Protein 4GB5 (pdb70)

Organism: Kribbella flavida (strain DSM 17836 / JCM 10339 / NBRC 14399) (NCBI:txid479435)

Solvent-accessible surface area: 7916 Å² total

Structure (mmCIF, N/CA/C/O backbone):
data_4GB5
#
_entry.id   4GB5
#
_cell.length_a   57.948
_cell.length_b   57.948
_cell.length_c   81.605
_cell.angle_alpha   90.00
_cell.angle_beta   90.00
_cell.angle_gamma   120.00
#
_symmetry.space_group_name_H-M   'P 63'
#
loop_
_entity.id
_entity.type
_entity.pdbx_description
1 polymer 'Uncharacterized protein'
2 non-polymer 'PHOSPHATE ION'
3 non-polymer 'TRIETHYLENE GLYCOL'
4 water water
#
loop_
_atom_site.group_PDB
_atom_site.id
_atom_site.type_symbol
_atom_site.label_atom_id
_atom_site.label_alt_id
_atom_site.label_comp_id
_atom_site.label_asym_id
_atom_site.label_entity_id
_atom_site.label_seq_id
_atom_site.pdbx_PDB_ins_code
_atom_site.Cartn_x
_atom_site.Cartn_y
_atom_site.Cartn_z
_atom_site.occupancy
_atom_site.B_iso_or_equiv
_atom_site.auth_seq_id
_atom_site.auth_comp_id
_atom_site.auth_asym_id
_atom_site.auth_atom_id
_atom_site.pdbx_PDB_model_num
ATOM 1 N N . ASP A 1 5 ? 2.080 27.084 -5.464 1.00 59.81 2 ASP A N 1
ATOM 2 C CA . ASP A 1 5 ? 3.430 27.616 -5.559 1.00 52.63 2 ASP A CA 1
ATOM 3 C C . ASP A 1 5 ? 4.090 27.738 -4.181 1.00 40.58 2 ASP A C 1
ATOM 4 O O . ASP A 1 5 ? 3.705 27.052 -3.203 1.00 29.36 2 ASP A O 1
ATOM 9 N N . ALA A 1 6 ? 5.102 28.597 -4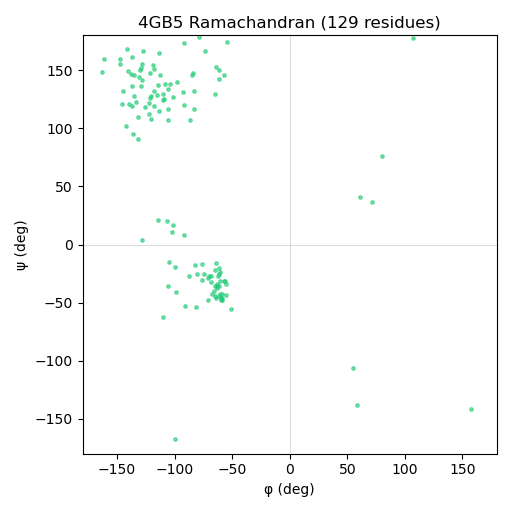.116 1.00 41.18 3 ALA A N 1
ATOM 10 C CA . ALA A 1 6 ? 5.885 28.798 -2.905 1.00 36.72 3 ALA A CA 1
ATOM 11 C C . ALA A 1 6 ? 5.029 29.308 -1.754 1.00 25.72 3 ALA A C 1
ATOM 12 O O . ALA A 1 6 ? 5.273 28.957 -0.586 1.00 21.51 3 ALA A O 1
ATOM 14 N N . GLU A 1 7 ? 4.041 30.142 -2.066 1.00 26.19 4 GLU A N 1
ATOM 15 C CA . GLU A 1 7 ? 3.202 30.679 -1.005 1.00 21.26 4 GLU A CA 1
ATOM 16 C C . GLU A 1 7 ? 2.219 29.647 -0.517 1.00 16.79 4 GLU A C 1
ATOM 17 O O . GLU A 1 7 ? 1.868 29.653 0.648 1.00 14.87 4 GLU A O 1
ATOM 23 N N . THR A 1 8 ? 1.791 28.733 -1.387 1.00 19.88 5 THR A N 1
ATOM 24 C CA . THR A 1 8 ? 0.939 27.669 -0.900 1.00 16.41 5 THR A CA 1
ATOM 25 C C . THR A 1 8 ? 1.744 26.771 0.019 1.00 14.48 5 THR A C 1
ATOM 26 O O . THR A 1 8 ? 1.264 26.373 1.066 1.00 12.75 5 THR A O 1
ATOM 30 N N . ASP A 1 9 ? 2.978 26.467 -0.367 1.00 14.98 6 ASP A N 1
ATOM 31 C CA . ASP A 1 9 ? 3.847 25.653 0.491 1.00 13.41 6 ASP A CA 1
ATOM 32 C C . ASP A 1 9 ? 4.051 26.306 1.846 1.00 11.65 6 ASP A C 1
ATOM 33 O O . ASP A 1 9 ? 3.944 25.666 2.874 1.00 10.05 6 ASP A O 1
ATOM 38 N N . ARG A 1 10 ? 4.333 27.602 1.857 1.00 12.14 7 ARG A N 1
ATOM 39 C CA . ARG A 1 10 ? 4.526 28.325 3.116 1.00 10.69 7 ARG A CA 1
ATOM 40 C C . ARG A 1 10 ? 3.299 28.240 3.978 1.00 9.50 7 ARG A C 1
ATOM 41 O O . ARG A 1 10 ? 3.403 27.979 5.168 1.00 7.91 7 ARG A O 1
ATOM 49 N N . ALA A 1 11 ? 2.143 28.503 3.397 1.00 10.30 8 ALA A N 1
ATOM 50 C CA . ALA A 1 11 ? 0.909 28.488 4.190 1.00 9.39 8 ALA A CA 1
ATOM 51 C C . ALA A 1 11 ? 0.639 27.070 4.759 1.00 9.72 8 ALA A C 1
ATOM 52 O O . ALA A 1 11 ? 0.215 26.933 5.904 1.00 10.53 8 ALA A O 1
ATOM 54 N N A GLU A 1 12 ? 0.896 26.037 3.960 0.44 9.39 9 GLU A N 1
ATOM 55 N N B GLU A 1 12 ? 0.900 26.040 3.972 0.56 8.82 9 GLU A N 1
ATOM 56 C CA A GLU A 1 12 ? 0.712 24.648 4.385 0.44 8.86 9 GLU A CA 1
ATOM 57 C CA B GLU A 1 12 ? 0.693 24.669 4.412 0.56 9.34 9 GLU A CA 1
ATOM 58 C C A GLU A 1 12 ? 1.662 24.316 5.533 0.44 10.15 9 GLU A C 1
ATOM 59 C C B GLU A 1 12 ? 1.667 24.300 5.530 0.56 10.35 9 GLU A C 1
ATOM 60 O O A GLU A 1 12 ? 1.267 23.648 6.512 0.44 10.24 9 GLU A O 1
ATOM 61 O O B GLU A 1 12 ? 1.288 23.596 6.494 0.56 9.99 9 GLU A O 1
ATOM 72 N N . ILE A 1 13 ? 2.897 24.802 5.431 1.00 8.97 10 ILE A N 1
ATOM 73 C CA . ILE A 1 13 ? 3.922 24.555 6.457 1.00 7.42 10 ILE A CA 1
ATOM 74 C C . ILE A 1 13 ? 3.509 25.264 7.741 1.00 8.39 10 ILE A C 1
ATOM 75 O O . ILE A 1 13 ? 3.604 24.684 8.841 1.00 10.17 10 ILE A O 1
ATOM 80 N N . ILE A 1 14 ? 3.051 26.507 7.653 1.00 8.15 11 ILE A N 1
ATOM 81 C CA . ILE A 1 14 ? 2.588 27.203 8.858 1.00 7.98 11 ILE A CA 1
ATOM 82 C C . ILE A 1 14 ? 1.407 26.449 9.460 1.00 10.80 11 ILE A C 1
ATOM 83 O O . ILE A 1 14 ? 1.350 26.258 10.687 1.00 9.97 11 ILE A O 1
ATOM 88 N N . GLU A 1 15 ? 0.470 26.022 8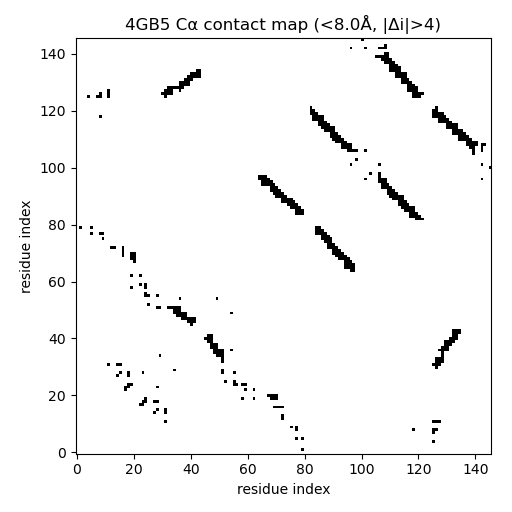.644 1.00 7.97 12 GLU A N 1
ATOM 89 C CA . GLU A 1 15 ? -0.700 25.298 9.162 1.00 7.76 12 GLU A CA 1
ATOM 90 C C . GLU A 1 15 ? -0.292 24.034 9.866 1.00 7.86 12 GLU A C 1
ATOM 91 O O . GLU A 1 15 ? -0.958 23.613 10.817 1.00 9.45 12 GLU A O 1
ATOM 97 N N . LEU A 1 16 ? 0.792 23.383 9.452 1.00 7.83 13 LEU A N 1
ATOM 98 C CA . LEU A 1 16 ? 1.240 22.182 10.158 1.00 8.36 13 LEU A CA 1
ATOM 99 C C . LEU A 1 16 ? 1.480 22.421 11.613 1.00 9.30 13 LEU A C 1
ATOM 100 O O . LEU A 1 16 ? 1.300 21.512 12.442 1.00 9.99 13 LEU A O 1
ATOM 105 N N . PHE A 1 17 ? 1.900 23.638 11.959 1.00 8.43 14 PHE A N 1
ATOM 106 C CA . PHE A 1 17 ? 2.114 23.964 13.361 1.00 6.94 14 PHE A CA 1
ATOM 107 C C . PHE A 1 17 ? 0.808 24.072 14.138 1.00 8.59 14 PHE A C 1
ATOM 108 O O . PHE A 1 17 ? 0.791 23.808 15.338 1.00 7.99 14 PHE A O 1
ATOM 116 N N . GLY A 1 18 ? -0.289 24.449 13.477 1.00 7.26 15 GLY A N 1
ATOM 117 C CA . GLY A 1 18 ? -1.611 24.389 14.102 1.00 6.81 15 GLY A CA 1
ATOM 118 C C . GLY A 1 18 ? -1.999 22.945 14.414 1.00 7.21 15 GLY A C 1
ATOM 119 O O . GLY A 1 18 ? -2.450 22.637 15.518 1.00 8.53 15 GLY A O 1
ATOM 120 N N A ARG A 1 19 ? -1.807 22.064 13.442 0.51 8.35 16 ARG A N 1
ATOM 121 N N B ARG A 1 19 ? -1.799 22.053 13.454 0.49 8.32 16 ARG A N 1
ATOM 122 C CA A ARG A 1 19 ? -2.081 20.653 13.625 0.51 8.06 16 ARG A CA 1
ATOM 123 C CA B ARG A 1 19 ? -2.101 20.650 13.662 0.49 8.41 16 ARG A CA 1
ATOM 124 C C A ARG A 1 19 ? -1.145 20.026 14.664 0.51 8.91 16 ARG A C 1
ATOM 125 C C B ARG A 1 19 ? -1.134 20.000 14.658 0.49 9.22 16 ARG A C 1
ATOM 126 O O A ARG A 1 19 ? -1.555 19.143 15.444 0.51 8.26 16 ARG A O 1
ATOM 127 O O B ARG A 1 19 ? -1.514 19.079 15.409 0.49 7.23 16 ARG A O 1
ATOM 142 N N . TYR A 1 20 ? 0.114 20.461 14.695 1.00 9.24 17 TYR A N 1
ATOM 143 C CA . TYR A 1 20 ? 1.056 19.984 15.701 1.00 7.47 17 TYR A CA 1
ATOM 144 C C . TYR A 1 20 ? 0.558 20.299 17.097 1.00 8.23 17 TYR A C 1
ATOM 145 O O . TYR A 1 20 ? 0.572 19.454 18.007 1.00 9.12 17 TYR A O 1
ATOM 154 N N . ALA A 1 21 ? 0.141 21.525 17.286 1.00 6.46 18 ALA A N 1
ATOM 155 C CA . ALA A 1 21 ? -0.415 21.949 18.589 1.00 6.06 18 ALA A CA 1
ATOM 156 C C . ALA A 1 21 ? -1.666 21.201 18.938 1.00 7.19 18 ALA A C 1
ATOM 157 O O . ALA A 1 21 ? -1.876 20.845 20.092 1.00 8.61 18 ALA A O 1
ATOM 159 N N . ASP A 1 22 ? -2.445 20.869 17.926 1.00 7.53 19 ASP A N 1
ATOM 160 C CA . ASP A 1 22 ? -3.646 20.078 18.146 1.00 7.57 19 ASP A CA 1
ATOM 161 C C . ASP A 1 22 ? -3.352 18.653 18.648 1.00 7.58 19 ASP A C 1
ATOM 162 O O . ASP A 1 22 ? -4.112 18.134 19.440 1.00 7.74 19 ASP A O 1
ATOM 167 N N . ILE A 1 23 ? -2.264 18.021 18.197 1.00 9.19 20 ILE A N 1
ATOM 168 C CA . ILE A 1 23 ? -1.909 16.681 18.697 1.00 8.14 20 ILE A CA 1
ATOM 169 C C . ILE A 1 23 ? -1.908 16.686 20.202 1.00 9.63 20 ILE A C 1
ATOM 170 O O . ILE A 1 23 ? -2.579 15.862 20.847 1.00 9.28 20 ILE A O 1
ATOM 175 N N . ALA A 1 24 ? -1.138 17.591 20.788 1.00 8.87 21 ALA A N 1
ATOM 176 C CA . ALA A 1 24 ? -1.023 17.621 22.221 1.00 8.52 21 ALA A CA 1
ATOM 177 C C . ALA A 1 24 ? -2.298 18.102 22.867 1.00 7.76 21 ALA A C 1
ATOM 178 O O . ALA A 1 24 ? -2.792 17.494 23.810 1.00 10.17 21 ALA A O 1
ATOM 180 N N . ASP A 1 25 ? -2.849 19.195 22.377 1.00 5.98 22 ASP A N 1
ATOM 181 C CA . ASP A 1 25 ? -3.882 19.903 23.137 1.00 7.46 22 ASP A CA 1
ATOM 182 C C . ASP A 1 25 ? -5.258 19.254 22.993 1.00 9.05 22 ASP A C 1
ATOM 183 O O . ASP A 1 25 ? -6.108 19.370 23.899 1.00 9.31 22 ASP A O 1
ATOM 188 N N . LEU A 1 26 ? -5.485 18.537 21.901 1.00 7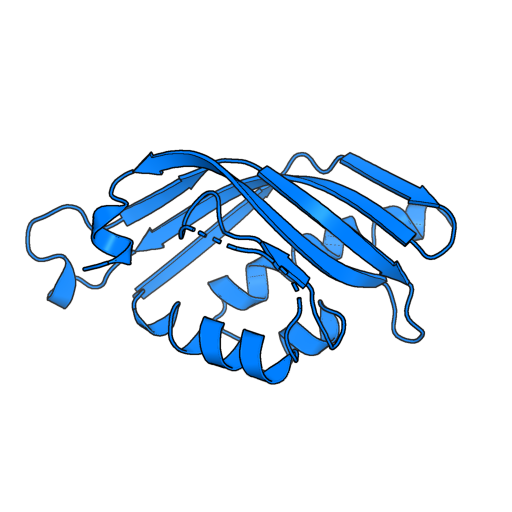.63 23 LEU A N 1
ATOM 189 C CA . LEU A 1 26 ? -6.688 17.667 21.770 1.00 8.85 23 LEU A CA 1
ATOM 190 C C . LEU A 1 26 ? -6.423 16.239 22.235 1.00 9.80 23 LEU A C 1
ATOM 191 O O . LEU A 1 26 ? -7.339 15.433 22.231 1.00 12.92 23 LEU A O 1
ATOM 196 N N A LYS A 1 27 ? -5.188 15.942 22.633 0.54 9.60 24 LYS A N 1
ATOM 197 N N B LYS A 1 27 ? -5.197 15.942 22.632 0.46 9.64 24 LYS A N 1
ATOM 198 C CA A LYS A 1 27 ? -4.731 14.600 23.059 0.54 11.03 24 LYS A CA 1
ATOM 199 C CA B LYS A 1 27 ? -4.844 14.606 23.079 0.46 10.76 24 LYS A CA 1
ATOM 200 C C A LYS A 1 27 ? -5.040 13.495 22.074 0.54 9.62 24 LYS A C 1
ATOM 201 C C B LYS A 1 27 ? -5.286 13.608 22.023 0.46 13.13 24 LYS A C 1
ATOM 202 O O A LYS A 1 27 ? -5.540 12.422 22.434 0.54 12.59 24 LYS A O 1
ATOM 203 O O B LYS A 1 27 ? -6.123 12.728 22.274 0.46 11.63 24 LYS A O 1
ATOM 214 N N . GLU A 1 28 ? -4.739 13.777 20.822 1.00 10.03 25 GLU A N 1
ATOM 215 C CA . GLU A 1 28 ? -5.043 12.897 19.719 1.00 10.10 25 GLU A CA 1
ATOM 216 C C . GLU A 1 28 ? -3.738 12.421 19.140 1.00 9.52 25 GLU A C 1
ATOM 217 O O . GLU A 1 28 ? -3.122 13.053 18.278 1.00 10.79 25 GLU A O 1
ATOM 223 N N . PHE A 1 29 ? -3.272 11.307 19.688 1.00 11.22 26 PHE A N 1
ATOM 224 C CA . PHE A 1 29 ? -1.916 10.822 19.411 1.00 11.49 26 PHE A CA 1
ATOM 225 C C . PHE A 1 29 ? -1.830 9.681 18.420 1.00 11.73 26 PHE A C 1
ATOM 226 O O . PHE A 1 29 ? -0.797 9.030 18.281 1.00 10.86 26 PHE A O 1
ATOM 234 N N . THR A 1 30 ? -2.938 9.388 17.749 1.00 9.75 27 THR A N 1
ATOM 235 C CA . THR A 1 30 ? -3.030 8.225 16.879 1.00 11.76 27 THR A CA 1
ATOM 236 C C . THR A 1 30 ? -3.105 8.592 15.411 1.00 14.94 27 THR A C 1
ATOM 237 O O . THR A 1 30 ? -2.228 8.194 14.634 1.00 20.22 27 THR A O 1
ATOM 241 N N . ASP A 1 31 ? -4.150 9.310 15.019 1.00 13.71 28 ASP A N 1
ATOM 242 C CA . ASP A 1 31 ? -4.348 9.734 13.629 1.00 19.50 28 ASP A CA 1
ATOM 243 C C . ASP A 1 31 ? -3.547 10.990 13.250 1.00 18.68 28 ASP A C 1
ATOM 244 O O . ASP A 1 31 ? -2.794 10.985 12.265 1.00 20.26 28 ASP A O 1
ATOM 249 N N . LEU A 1 32 ? -3.706 12.047 14.027 1.00 12.43 29 LEU A N 1
ATOM 250 C CA . LEU A 1 32 ? -3.115 13.356 13.724 1.00 10.51 29 LEU A CA 1
ATOM 251 C C . LEU A 1 32 ? -1.594 13.257 13.523 1.00 12.49 29 LEU A C 1
ATOM 252 O O . LEU A 1 32 ? -1.071 13.902 12.590 1.00 14.15 29 LEU A O 1
ATOM 257 N N . PRO A 1 33 ? -0.851 12.493 14.374 1.00 9.64 30 PRO A N 1
ATOM 258 C CA . PRO A 1 33 ? 0.601 12.480 14.106 1.00 9.32 30 PRO A CA 1
ATOM 259 C C . PRO A 1 33 ? 0.958 12.009 12.702 1.00 13.13 30 PRO A C 1
ATOM 260 O O . PRO A 1 33 ? 1.971 12.502 12.182 1.00 14.25 30 PRO A O 1
ATOM 264 N N . ARG A 1 34 ? 0.179 11.118 12.101 1.00 12.21 31 ARG A N 1
ATOM 265 C CA . ARG A 1 34 ? 0.471 10.710 10.740 1.00 13.88 31 ARG A CA 1
ATOM 266 C C . ARG A 1 34 ? 0.245 11.805 9.712 1.00 12.27 31 ARG A C 1
ATOM 267 O O . ARG A 1 34 ? 0.848 11.798 8.652 1.00 14.40 31 ARG A O 1
ATOM 275 N N . ARG A 1 35 ? -0.657 12.722 10.039 1.00 15.02 32 ARG A N 1
ATOM 276 C CA . ARG A 1 35 ? -0.950 13.859 9.175 1.00 13.10 32 ARG A CA 1
ATOM 277 C C . ARG A 1 35 ? 0.034 14.992 9.351 1.00 11.23 32 ARG A C 1
ATOM 278 O O . ARG A 1 35 ? 0.100 15.922 8.536 1.00 12.45 32 ARG A O 1
ATOM 286 N N . VAL A 1 36 ? 0.771 14.978 10.459 1.00 10.79 33 VAL A N 1
ATOM 287 C CA . VAL A 1 36 ? 1.710 16.065 10.792 1.00 8.18 33 VAL A CA 1
ATOM 288 C C . VAL A 1 36 ? 3.190 15.763 10.617 1.00 9.22 33 VAL A C 1
ATOM 289 O O . VAL A 1 36 ? 3.966 16.638 10.264 1.00 9.96 33 VAL A O 1
ATOM 293 N N . HIS A 1 37 ? 3.559 14.521 10.904 1.00 11.96 34 HIS A N 1
ATOM 294 C CA . HIS A 1 37 ? 4.966 14.097 10.985 1.00 8.61 34 HIS A CA 1
ATOM 295 C C . HIS A 1 37 ? 5.336 13.022 9.978 1.00 9.22 34 HIS A C 1
ATOM 296 O O . HIS A 1 37 ? 4.493 12.234 9.506 1.00 11.88 34 HIS A O 1
ATOM 303 N N . THR A 1 38 ? 6.618 12.999 9.654 1.00 11.59 35 THR A N 1
ATOM 304 C CA . THR A 1 38 ? 7.165 11.835 8.983 1.00 11.62 35 THR A CA 1
ATOM 305 C C . THR A 1 38 ? 7.333 10.628 9.929 1.00 12.30 35 THR A C 1
ATOM 306 O O . THR A 1 38 ? 7.254 10.739 11.157 1.00 11.45 35 THR A O 1
ATOM 310 N N . ASP A 1 39 ? 7.558 9.453 9.334 1.00 10.79 36 ASP A N 1
ATOM 311 C CA . ASP A 1 39 ? 7.846 8.225 10.074 1.00 12.67 36 ASP A CA 1
ATOM 312 C C . ASP A 1 39 ? 9.066 7.629 9.404 1.00 15.26 36 ASP A C 1
ATOM 313 O O . ASP A 1 39 ? 8.952 7.132 8.292 1.00 16.44 36 ASP A O 1
ATOM 318 N N . PRO A 1 40 ? 10.224 7.642 10.080 1.00 13.76 37 PRO A N 1
ATOM 319 C CA . PRO A 1 40 ? 10.435 8.112 11.445 1.00 13.21 37 PRO A CA 1
ATOM 320 C C . PRO A 1 40 ? 10.520 9.619 11.568 1.00 12.16 37 PRO A C 1
ATOM 321 O O . PRO A 1 40 ? 10.483 10.327 10.576 1.00 12.92 37 PRO A O 1
ATOM 325 N N . LEU A 1 41 ? 10.677 10.065 12.809 1.00 15.31 38 LEU A N 1
ATOM 326 C CA . LEU A 1 41 ? 10.715 11.473 13.178 1.00 17.70 38 LEU A CA 1
ATOM 327 C C . LEU A 1 41 ? 11.962 11.711 14.031 1.00 14.02 38 LEU A C 1
ATOM 328 O O . LEU A 1 41 ? 12.273 10.919 14.935 1.00 13.87 38 LEU A O 1
ATOM 333 N N . THR A 1 42 ? 12.687 12.803 13.781 1.00 13.53 39 THR A N 1
ATOM 334 C CA . THR A 1 42 ? 13.756 13.194 14.663 1.00 13.01 39 THR A CA 1
ATOM 335 C C . THR A 1 42 ? 13.251 14.179 15.711 1.00 12.57 39 THR A C 1
ATOM 336 O O . THR A 1 42 ? 12.542 15.118 15.374 1.00 12.30 39 THR A O 1
ATOM 340 N N . ILE A 1 43 ? 13.575 13.924 16.978 1.00 13.41 40 ILE A N 1
ATOM 341 C CA . ILE A 1 43 ? 13.140 14.768 18.070 1.00 12.83 40 ILE A CA 1
ATOM 342 C C . ILE A 1 43 ? 14.295 15.192 18.961 1.00 13.69 40 ILE A C 1
ATOM 343 O O . ILE A 1 43 ? 15.201 14.431 19.204 1.00 15.53 40 ILE A O 1
ATOM 348 N N . ASP A 1 44 ? 14.255 16.438 19.413 1.00 11.86 41 ASP A N 1
ATOM 349 C CA . ASP A 1 44 ? 15.243 16.961 20.315 1.00 12.04 41 ASP A CA 1
ATOM 350 C C . ASP A 1 44 ? 14.564 17.879 21.306 1.00 13.16 41 ASP A C 1
ATOM 351 O O . ASP A 1 44 ? 14.223 19.059 21.001 1.00 12.48 41 ASP A O 1
ATOM 356 N N . PHE A 1 45 ? 14.352 17.357 22.506 1.00 13.75 42 PHE A N 1
ATOM 357 C CA . PHE A 1 45 ? 13.780 18.131 23.599 1.00 15.48 42 PHE A CA 1
ATOM 358 C C . PHE A 1 45 ? 14.823 18.280 24.695 1.00 15.03 42 PHE A C 1
ATOM 359 O O . PHE A 1 45 ? 14.526 18.522 25.855 1.00 16.43 42 PHE A O 1
ATOM 367 N N . GLU A 1 46 ? 16.079 18.116 24.323 1.00 15.07 43 GLU A N 1
ATOM 368 C CA . GLU A 1 46 ? 17.171 18.071 25.308 1.00 17.33 43 GLU A CA 1
ATOM 369 C C . GLU A 1 46 ? 17.229 19.285 26.232 1.00 19.21 43 GLU A C 1
ATOM 370 O O . GLU A 1 46 ? 17.508 19.154 27.424 1.00 19.44 43 GLU A O 1
ATOM 376 N N A SER A 1 47 ? 16.948 20.457 25.665 0.56 17.21 44 SER A N 1
ATOM 377 N N B SER A 1 47 ? 16.972 20.463 25.689 0.44 17.31 44 SER A N 1
ATOM 378 C CA A SER A 1 47 ? 16.895 21.728 26.404 0.56 16.12 44 SER A CA 1
ATOM 379 C CA B SER A 1 47 ? 16.981 21.674 26.497 0.44 17.92 44 SER A CA 1
ATOM 380 C C A SER A 1 47 ? 15.906 21.709 27.581 0.56 18.69 44 SER A C 1
ATOM 381 C C B SER A 1 47 ? 16.018 21.563 27.692 0.44 20.69 44 SER A C 1
ATOM 382 O O A SER A 1 47 ? 16.033 22.490 28.530 0.56 20.75 44 SER A O 1
ATOM 383 O O B SER A 1 47 ? 16.263 22.140 28.759 0.44 19.78 44 SER A O 1
ATOM 388 N N . VAL A 1 48 ? 14.941 20.801 27.522 1.00 19.96 45 VAL A N 1
ATOM 389 C CA . VAL A 1 48 ? 13.975 20.622 28.589 1.00 20.54 45 VAL A CA 1
ATOM 390 C C . VAL A 1 48 ? 14.181 19.317 29.334 1.00 23.83 45 VAL A C 1
ATOM 391 O O . VAL A 1 48 ? 14.081 19.275 30.568 1.00 33.41 45 VAL A O 1
ATOM 395 N N . THR A 1 49 ? 14.470 18.238 28.629 1.00 22.58 46 THR A N 1
ATOM 396 C CA . THR A 1 49 ? 14.555 16.948 29.351 1.00 29.32 46 THR A CA 1
ATOM 397 C C . THR A 1 49 ? 15.948 16.390 29.589 1.00 32.08 46 THR A C 1
ATOM 398 O O . THR A 1 49 ? 16.116 15.456 30.387 1.00 34.31 46 THR A O 1
ATOM 402 N N . GLY A 1 50 ? 16.948 16.916 28.898 1.00 31.55 47 GLY A N 1
ATOM 403 C CA . GLY A 1 50 ? 18.293 16.381 29.022 1.00 27.61 47 GLY A CA 1
ATOM 404 C C . GLY A 1 50 ? 18.510 15.122 28.200 1.00 27.76 47 GLY A C 1
ATOM 405 O O . GLY A 1 50 ? 19.626 14.601 28.136 1.00 37.21 47 GLY A O 1
ATOM 414 N N . PRO A 1 52 ? 19.098 13.299 24.835 1.00 27.69 49 PRO A N 1
ATOM 415 C CA . PRO A 1 52 ? 19.692 13.783 23.588 1.00 25.63 49 PRO A CA 1
ATOM 416 C C . PRO A 1 52 ? 18.790 13.527 22.373 1.00 20.22 49 PRO A C 1
ATOM 417 O O . PRO A 1 52 ? 17.848 12.728 22.454 1.00 23.79 49 PRO A O 1
ATOM 421 N N . PRO A 1 53 ? 19.100 14.167 21.247 1.00 23.96 50 PRO A N 1
ATOM 422 C CA . PRO A 1 53 ? 18.311 13.940 20.036 1.00 20.55 50 PRO A CA 1
ATOM 423 C C . PRO A 1 53 ? 18.233 12.467 19.685 1.00 18.27 50 PRO A C 1
ATOM 424 O O . PRO A 1 53 ? 19.183 11.682 19.919 1.00 21.46 50 PRO A O 1
ATOM 436 N N . THR A 1 55 ? 16.148 9.656 16.635 1.00 18.00 52 THR A N 1
ATOM 437 C CA . THR A 1 55 ? 15.250 9.477 15.500 1.00 16.77 52 THR A CA 1
ATOM 438 C C . THR A 1 55 ? 14.478 8.225 15.834 1.00 18.11 52 THR A C 1
ATOM 439 O O . THR A 1 55 ? 15.091 7.178 16.060 1.00 19.84 52 THR A O 1
ATOM 443 N N . VAL A 1 56 ? 13.149 8.349 15.907 1.00 16.09 53 VAL A N 1
ATOM 444 C CA . VAL A 1 56 ? 12.305 7.300 16.453 1.00 18.82 53 VAL A CA 1
ATOM 445 C C . VAL A 1 56 ? 11.139 6.973 15.526 1.00 13.35 53 VAL A C 1
ATOM 446 O O . VAL A 1 56 ? 10.673 7.829 14.786 1.00 16.20 53 VAL A O 1
ATOM 450 N N . PRO A 1 57 ? 10.668 5.718 15.553 1.00 15.15 54 PRO A N 1
ATOM 451 C CA . PRO A 1 57 ? 9.435 5.445 14.836 1.00 13.82 54 PRO A CA 1
ATOM 452 C C . PRO A 1 57 ? 8.310 6.331 15.311 1.00 14.90 54 PRO A C 1
ATOM 453 O O . PRO A 1 57 ? 8.179 6.632 16.505 1.00 14.85 54 PRO A O 1
ATOM 457 N N . LEU A 1 58 ? 7.449 6.697 14.380 1.00 15.21 55 LEU A N 1
ATOM 458 C CA . LEU A 1 58 ? 6.357 7.592 14.729 1.00 14.58 55 LEU A CA 1
ATOM 459 C C . LEU A 1 58 ? 5.414 6.965 15.760 1.00 16.07 55 LEU A C 1
ATOM 460 O O . LEU A 1 58 ? 4.947 7.677 16.647 1.00 14.34 55 LEU A O 1
ATOM 465 N N . SER A 1 59 ? 5.178 5.642 15.707 1.00 15.43 56 SER A N 1
ATOM 466 C CA . SER A 1 59 ? 4.256 5.052 16.663 1.00 14.70 56 SER A CA 1
ATOM 467 C C . SER A 1 59 ? 4.848 5.089 18.086 1.00 15.61 56 SER A C 1
ATOM 468 O O . SER A 1 59 ? 4.118 5.213 19.062 1.00 16.00 56 SER A O 1
ATOM 471 N N . ASP A 1 60 ? 6.169 4.980 18.204 1.00 13.26 57 ASP A N 1
ATOM 472 C CA . ASP A 1 60 ? 6.824 5.128 19.501 1.00 14.69 57 ASP A CA 1
ATOM 473 C C . ASP A 1 60 ? 6.624 6.555 20.028 1.00 15.47 57 ASP A C 1
ATOM 474 O O . ASP A 1 60 ? 6.378 6.753 21.229 1.00 14.76 57 ASP A O 1
ATOM 479 N N . TYR A 1 61 ? 6.835 7.537 19.159 1.00 15.40 58 TYR A N 1
ATOM 480 C CA . TYR A 1 61 ? 6.695 8.938 19.546 1.00 11.56 58 TYR A CA 1
ATOM 481 C C . TYR A 1 61 ? 5.267 9.165 20.015 1.00 14.05 58 TYR A C 1
ATOM 482 O O . TYR A 1 61 ? 5.033 9.771 21.054 1.00 13.89 58 TYR A O 1
ATOM 491 N N . GLY A 1 62 ? 4.295 8.703 19.253 1.00 15.37 59 GLY A N 1
ATOM 492 C CA . GLY A 1 62 ? 2.903 8.871 19.656 1.00 15.13 59 GLY A CA 1
ATOM 493 C C . GLY A 1 62 ? 2.588 8.231 20.998 1.00 12.04 59 GLY A C 1
ATOM 494 O O . GLY A 1 62 ? 1.900 8.839 21.8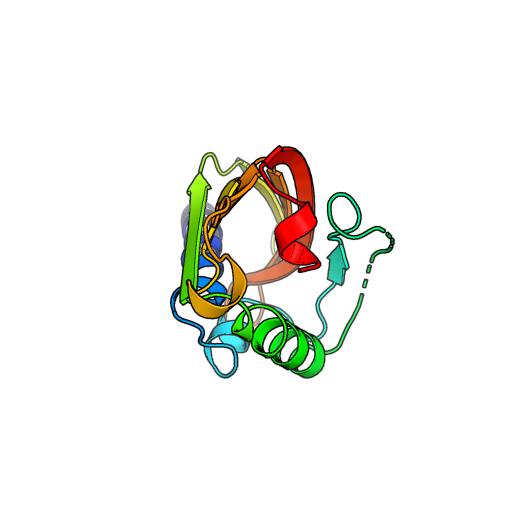12 1.00 12.75 59 GLY A O 1
ATOM 495 N N . ALA A 1 63 ? 3.087 7.019 21.244 1.00 13.25 60 ALA A N 1
ATOM 496 C CA . ALA A 1 63 ? 2.832 6.309 22.485 1.00 14.13 60 ALA A CA 1
ATOM 497 C C . ALA A 1 63 ? 3.472 7.055 23.647 1.00 13.07 60 ALA A C 1
ATOM 498 O O . ALA A 1 63 ? 2.900 7.143 24.740 1.00 14.40 60 ALA A O 1
ATOM 500 N N . ALA A 1 64 ? 4.679 7.574 23.413 1.00 17.33 61 ALA A N 1
ATOM 501 C CA . ALA A 1 64 ? 5.380 8.332 24.431 1.00 15.67 61 ALA A CA 1
ATOM 502 C C . ALA A 1 64 ? 4.636 9.618 24.777 1.00 15.64 61 ALA A C 1
ATOM 503 O O . ALA A 1 64 ? 4.542 9.994 25.942 1.00 17.16 61 ALA A O 1
ATOM 505 N N . LEU A 1 65 ? 4.158 10.332 23.751 1.00 15.00 62 LEU A N 1
ATOM 506 C CA . LEU A 1 65 ? 3.346 11.526 23.972 1.00 15.32 62 LEU A CA 1
ATOM 507 C C . LEU A 1 65 ? 2.062 11.208 24.733 1.00 14.51 62 LEU A C 1
ATOM 508 O O . LEU A 1 65 ? 1.657 11.930 25.659 1.00 14.06 62 LEU A O 1
ATOM 513 N N . ARG A 1 66 ? 1.419 10.112 24.360 1.00 13.36 63 ARG A N 1
ATOM 514 C CA . ARG A 1 66 ? 0.208 9.736 25.070 1.00 13.23 63 ARG A CA 1
ATOM 515 C C . ARG A 1 66 ? 0.469 9.512 26.554 1.00 16.48 63 ARG A C 1
ATOM 516 O O . ARG A 1 66 ? -0.291 9.986 27.399 1.00 18.02 63 ARG A O 1
ATOM 524 N N . ALA A 1 67 ? 1.527 8.777 26.863 1.00 15.83 64 ALA A N 1
ATOM 525 C CA . ALA A 1 67 ? 1.898 8.538 28.255 1.00 17.48 64 ALA A CA 1
ATOM 526 C C . ALA A 1 67 ? 2.229 9.817 29.012 1.00 19.63 64 ALA A C 1
ATOM 527 O O . ALA A 1 67 ? 1.764 10.029 30.122 1.00 20.47 64 ALA A O 1
ATOM 529 N N A SER A 1 68 ? 3.065 10.646 28.409 0.43 18.09 65 SER A N 1
ATOM 530 N N B SER A 1 68 ? 3.037 10.682 28.429 0.57 17.39 65 SER A N 1
ATOM 531 C CA A SER A 1 68 ? 3.512 11.877 29.045 0.43 20.70 65 SER A CA 1
ATOM 532 C CA B SER A 1 68 ? 3.477 11.871 29.156 0.57 20.69 65 SER A CA 1
ATOM 533 C C A SER A 1 68 ? 2.335 12.822 29.294 0.43 18.87 65 SER A C 1
ATOM 534 C C B SER A 1 68 ? 2.367 12.931 29.296 0.57 19.85 65 SER A C 1
ATOM 535 O O A SER A 1 68 ? 2.070 13.217 30.434 0.43 23.76 65 SER A O 1
ATOM 536 O O B SER A 1 68 ? 2.155 13.512 30.375 0.57 20.43 65 SER A O 1
ATOM 541 N N . PHE A 1 69 ? 1.627 13.185 28.226 1.00 17.08 66 PHE A N 1
ATOM 542 C CA . PHE A 1 69 ? 0.551 14.162 28.298 1.00 17.94 66 PHE A CA 1
ATOM 543 C C . PHE A 1 69 ? -0.626 13.628 29.126 1.00 18.29 66 PHE A C 1
ATOM 544 O O . PHE A 1 69 ? -1.466 14.388 29.574 1.00 18.94 66 PHE A O 1
ATOM 552 N N . GLY A 1 70 ? -0.650 12.331 29.407 1.00 20.85 67 GLY A N 1
ATOM 553 C CA . GLY A 1 70 ? -1.626 11.767 30.327 1.00 23.33 67 GLY A CA 1
ATOM 554 C C . GLY A 1 70 ? -1.515 12.257 31.764 1.00 21.80 67 GLY A C 1
ATOM 555 O O . GLY A 1 70 ? -2.430 12.100 32.573 1.00 26.09 67 GLY A O 1
ATOM 556 N N . ALA A 1 71 ? -0.383 12.867 32.086 1.00 17.51 68 ALA A N 1
ATOM 557 C CA . ALA A 1 71 ? -0.163 13.439 33.393 1.00 17.42 68 ALA A CA 1
ATOM 558 C C . ALA A 1 71 ? -0.919 14.765 33.554 1.00 16.09 68 ALA A C 1
ATOM 559 O O . ALA A 1 71 ? -1.063 15.230 34.682 1.00 21.20 68 ALA A O 1
ATOM 561 N N . PHE A 1 72 ? -1.363 15.374 32.451 1.00 11.46 69 PHE A N 1
ATOM 562 C CA . PHE A 1 72 ? -1.941 16.726 32.491 1.00 10.08 69 PHE A CA 1
ATOM 563 C C . PHE A 1 72 ? -3.423 16.764 32.272 1.00 12.29 69 PHE A C 1
ATOM 564 O O . PHE A 1 72 ? -3.955 16.098 31.379 1.00 15.12 69 PHE A O 1
ATOM 572 N N . SER A 1 73 ? -4.114 17.587 33.060 1.00 10.02 70 SER A N 1
ATOM 573 C CA . SER A 1 73 ? -5.520 17.802 32.818 1.00 10.42 70 SER A CA 1
ATOM 574 C C . SER A 1 73 ? -5.783 18.457 31.470 1.00 11.10 70 SER A C 1
ATOM 575 O O . SER A 1 73 ? -6.823 18.185 30.799 1.00 14.23 70 SER A O 1
ATOM 578 N N . ALA A 1 74 ? -4.895 19.370 31.097 1.00 10.02 71 ALA A N 1
ATOM 579 C CA . ALA A 1 74 ? -4.990 20.075 29.850 1.00 10.30 71 ALA A CA 1
ATOM 580 C C . ALA A 1 74 ? -3.637 20.654 29.533 1.00 7.77 71 ALA A C 1
ATOM 581 O O . ALA A 1 74 ? -2.802 20.826 30.423 1.00 8.64 71 ALA A O 1
ATOM 583 N N . THR A 1 75 ? -3.439 20.958 28.266 1.00 7.23 72 THR A N 1
ATOM 584 C CA . THR A 1 75 ? -2.301 21.724 27.826 1.00 6.89 72 THR A CA 1
ATOM 585 C C . THR A 1 75 ? -2.748 22.755 26.805 1.00 7.78 72 THR A C 1
ATOM 586 O O . THR A 1 75 ? -3.821 22.628 26.214 1.00 9.11 72 THR A O 1
ATOM 590 N N . HIS A 1 76 ? -1.917 23.777 26.581 1.00 7.94 73 HIS A N 1
ATOM 591 C CA . HIS A 1 76 ? -2.141 24.728 25.513 1.00 6.28 73 HIS A CA 1
ATOM 592 C C . HIS A 1 76 ? -0.792 25.171 24.958 1.00 7.68 73 HIS A C 1
ATOM 593 O O . HIS A 1 76 ? 0.053 25.704 25.676 1.00 7.23 73 HIS A O 1
ATOM 600 N N . HIS A 1 77 ? -0.622 24.929 23.666 1.00 8.03 74 HIS A N 1
ATOM 601 C CA . HIS A 1 77 ? 0.544 25.366 22.934 1.00 6.06 74 HIS A CA 1
ATOM 602 C C . HIS A 1 77 ? 0.177 26.520 22.054 1.00 7.30 74 HIS A C 1
ATOM 603 O O . HIS A 1 77 ? -0.597 26.326 21.117 1.00 8.23 74 HIS A O 1
ATOM 610 N N . ALA A 1 78 ? 0.778 27.689 22.310 1.00 6.67 75 ALA A N 1
ATOM 611 C CA . ALA A 1 78 ? 0.597 28.860 21.465 1.00 5.75 75 ALA A CA 1
ATOM 612 C C . ALA A 1 78 ? 1.868 29.035 20.653 1.00 5.22 75 ALA A C 1
ATOM 613 O O . ALA A 1 78 ? 2.915 29.448 21.189 1.00 6.53 75 ALA A O 1
ATOM 615 N N . ILE A 1 79 ? 1.788 28.732 19.372 1.00 4.44 76 ILE A N 1
ATOM 616 C CA . ILE A 1 79 ? 2.949 28.775 18.451 1.00 5.14 76 ILE A CA 1
ATOM 617 C C . ILE A 1 79 ? 2.756 29.958 17.514 1.00 6.22 76 ILE A C 1
ATOM 618 O O . ILE A 1 79 ? 1.728 30.093 16.836 1.00 6.66 76 ILE A O 1
ATOM 623 N N . THR A 1 80 ? 3.760 30.830 17.489 1.00 5.42 77 THR A N 1
ATOM 624 C CA . THR A 1 80 ? 3.657 32.094 16.804 1.00 5.13 77 THR A CA 1
ATOM 625 C C . THR A 1 80 ? 4.955 32.451 16.112 1.00 6.07 77 THR A C 1
ATOM 626 O O . THR A 1 80 ? 6.010 31.821 16.347 1.00 5.79 77 THR A O 1
ATOM 630 N N . GLY A 1 81 ? 4.944 33.461 15.247 1.00 6.15 78 GLY A N 1
ATOM 631 C CA . GLY A 1 81 ? 6.210 34.007 14.767 1.00 5.33 78 GLY A CA 1
ATOM 632 C C . GLY A 1 81 ? 6.989 33.119 13.817 1.00 5.84 78 GLY A C 1
ATOM 633 O O . GLY A 1 81 ? 8.214 33.129 13.813 1.00 7.56 78 GLY A O 1
ATOM 634 N N . HIS A 1 82 ? 6.300 32.397 12.944 1.00 5.66 79 HIS A N 1
ATOM 635 C CA . HIS A 1 82 ? 6.940 31.426 12.048 1.00 6.62 79 HIS A CA 1
ATOM 636 C C . HIS A 1 82 ? 7.871 32.104 11.060 1.00 6.60 79 HIS A C 1
ATOM 637 O O . HIS A 1 82 ? 7.471 33.030 10.360 1.00 8.81 79 HIS A O 1
ATOM 644 N N . VAL A 1 83 ? 9.109 31.611 10.968 1.00 6.44 80 VAL A N 1
ATOM 645 C CA . VAL A 1 83 ? 10.094 32.078 10.014 1.00 5.97 80 VAL A CA 1
ATOM 646 C C . VAL A 1 83 ? 10.449 30.849 9.185 1.00 8.71 80 VAL A C 1
ATOM 647 O O . VAL A 1 83 ? 11.052 29.888 9.699 1.00 9.19 80 VAL A O 1
ATOM 651 N N . VAL A 1 84 ? 9.984 30.838 7.918 1.00 8.20 81 VAL A N 1
ATOM 652 C CA . VAL A 1 84 ? 9.976 29.642 7.084 1.00 8.72 81 VAL A CA 1
ATOM 653 C C . VAL A 1 84 ? 10.908 29.848 5.914 1.00 11.28 81 VAL A C 1
ATOM 654 O O . VAL A 1 84 ? 10.801 30.846 5.200 1.00 11.71 81 VAL A O 1
ATOM 658 N N . THR A 1 85 ? 11.818 28.898 5.701 1.00 11.72 82 THR A N 1
ATOM 659 C CA . THR A 1 85 ? 12.705 28.920 4.562 1.00 9.54 82 THR A CA 1
ATOM 660 C C . THR A 1 85 ? 12.508 27.655 3.781 1.00 8.98 82 THR A C 1
ATOM 661 O O . THR A 1 85 ? 12.656 26.584 4.341 1.00 12.21 82 THR A O 1
ATOM 665 N N . ILE A 1 86 ? 12.147 27.760 2.501 1.00 11.26 83 ILE A N 1
ATOM 666 C CA . ILE A 1 86 ? 11.787 26.608 1.698 1.00 11.66 83 ILE A CA 1
ATOM 667 C C . ILE A 1 86 ? 12.806 26.414 0.569 1.00 11.72 83 ILE A C 1
ATOM 668 O O . ILE A 1 86 ? 13.242 27.386 -0.062 1.00 14.25 83 ILE A O 1
ATOM 673 N N . ASP A 1 87 ? 13.199 25.168 0.342 1.00 12.42 84 ASP A N 1
ATOM 674 C CA . ASP A 1 87 ? 14.073 24.817 -0.771 1.00 16.29 84 ASP A CA 1
ATOM 675 C C . ASP A 1 87 ? 13.470 23.560 -1.363 1.00 17.86 84 ASP A C 1
ATOM 676 O O . ASP A 1 87 ? 13.699 22.461 -0.874 1.00 17.02 84 ASP A O 1
ATOM 681 N N . SER A 1 88 ? 12.657 23.756 -2.399 1.00 19.09 85 SER A N 1
ATOM 682 C CA . SER A 1 88 ? 11.950 22.681 -3.088 1.00 20.81 85 SER A CA 1
ATOM 683 C C . SER A 1 88 ? 11.110 21.830 -2.147 1.00 18.45 85 SER A C 1
ATOM 684 O O . SER A 1 88 ? 10.074 22.289 -1.687 1.00 20.30 85 SER A O 1
ATOM 687 N N . ASP A 1 89 ? 11.550 20.602 -1.838 1.00 15.18 86 ASP A N 1
ATOM 688 C CA . ASP A 1 89 ? 10.754 19.703 -0.980 1.00 14.45 86 ASP A CA 1
ATOM 689 C C . ASP A 1 89 ? 11.259 19.635 0.465 1.00 13.33 86 ASP A C 1
A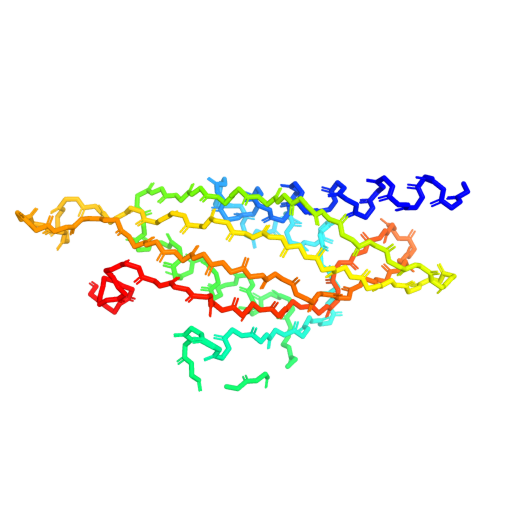TOM 690 O O . ASP A 1 89 ? 10.906 18.721 1.206 1.00 12.98 86 ASP A O 1
ATOM 695 N N . ARG A 1 90 ? 12.077 20.606 0.865 1.00 12.87 87 ARG A N 1
ATOM 696 C CA . ARG A 1 90 ? 12.514 20.750 2.273 1.00 11.83 87 ARG A CA 1
ATOM 697 C C . ARG A 1 90 ? 12.284 22.163 2.767 1.00 10.92 87 ARG A C 1
ATOM 698 O O . ARG A 1 90 ? 12.272 23.098 2.007 1.00 11.22 87 ARG A O 1
ATOM 706 N N . ALA A 1 91 ? 12.082 22.285 4.070 1.00 9.90 88 ALA A N 1
ATOM 707 C CA . ALA A 1 91 ? 11.983 23.588 4.674 1.00 9.10 88 ALA A CA 1
ATOM 708 C C . ALA A 1 91 ? 12.538 23.558 6.078 1.00 11.05 88 ALA A C 1
ATOM 709 O O . ALA A 1 91 ? 12.555 22.515 6.732 1.00 9.68 88 ALA A O 1
ATOM 711 N N . THR A 1 92 ? 12.968 24.724 6.532 1.00 9.62 89 THR A N 1
ATOM 712 C CA . THR A 1 92 ? 13.239 24.942 7.945 1.00 10.42 89 THR A CA 1
ATOM 713 C C . THR A 1 92 ? 12.248 25.930 8.506 1.00 8.81 89 THR A C 1
ATOM 714 O O . THR A 1 92 ? 11.806 26.837 7.798 1.00 10.10 89 THR A O 1
ATOM 718 N N . ILE A 1 93 ? 11.873 25.743 9.758 1.00 8.11 90 ILE A N 1
ATOM 719 C CA . ILE A 1 93 ? 10.992 26.678 10.404 1.00 8.18 90 ILE A CA 1
ATOM 720 C C . ILE A 1 93 ? 11.510 26.974 11.786 1.00 9.82 90 ILE A C 1
ATOM 721 O O . ILE A 1 93 ? 11.684 26.074 12.595 1.00 11.28 90 ILE A O 1
ATOM 726 N N . HIS A 1 94 ? 11.652 28.253 12.069 1.00 6.52 91 HIS A N 1
ATOM 727 C CA . HIS A 1 94 ? 11.900 28.741 13.414 1.00 5.96 91 HIS A CA 1
ATOM 728 C C . HIS A 1 94 ? 10.624 29.373 13.912 1.00 6.97 91 HIS A C 1
ATOM 729 O O . HIS A 1 94 ? 10.000 30.168 13.183 1.00 8.27 91 HIS A O 1
ATOM 736 N N . ALA A 1 95 ? 10.228 29.072 15.128 1.00 6.74 92 ALA A N 1
ATOM 737 C CA . ALA A 1 95 ? 9.006 29.681 15.665 1.00 6.79 92 ALA A CA 1
ATOM 738 C C . ALA A 1 95 ? 9.111 29.888 17.153 1.00 7.55 92 ALA A C 1
ATOM 739 O O . ALA A 1 95 ? 9.887 29.205 17.827 1.00 7.79 92 ALA A O 1
ATOM 741 N N . HIS A 1 96 ? 8.277 30.780 17.666 1.00 5.34 93 HIS A N 1
ATOM 742 C CA . HIS A 1 96 ? 8.073 30.901 19.109 1.00 5.90 93 HIS A CA 1
ATOM 743 C C . HIS A 1 96 ? 7.030 29.896 19.592 1.00 5.61 93 HIS A C 1
ATOM 744 O O . HIS A 1 96 ? 6.046 29.602 18.891 1.00 6.29 93 HIS A O 1
ATOM 751 N N . VAL A 1 97 ? 7.235 29.394 20.804 1.00 6.43 94 VAL A N 1
ATOM 752 C CA . VAL A 1 97 ? 6.247 28.582 21.490 1.00 6.21 94 VAL A CA 1
ATOM 753 C C . VAL A 1 97 ? 6.110 28.950 22.935 1.00 6.24 94 VAL A C 1
ATOM 754 O O . VAL A 1 97 ? 7.090 29.143 23.644 1.00 6.90 94 VAL A O 1
ATOM 758 N N . ARG A 1 98 ? 4.853 29.013 23.365 1.00 6.27 95 ARG A N 1
ATOM 759 C CA . ARG A 1 98 ? 4.486 29.121 24.770 1.00 6.06 95 ARG A CA 1
ATOM 760 C C . ARG A 1 98 ? 3.601 27.940 25.110 1.00 6.21 95 ARG A C 1
ATOM 761 O O . ARG A 1 98 ? 2.462 27.856 24.600 1.00 8.12 95 ARG A O 1
ATOM 769 N N . ALA A 1 99 ? 4.097 27.019 25.947 1.00 8.22 96 ALA A N 1
ATOM 770 C CA . ALA A 1 99 ? 3.375 25.756 26.201 1.00 7.04 96 ALA A CA 1
ATOM 771 C C . ALA A 1 99 ? 3.026 25.711 27.681 1.00 7.51 96 ALA A C 1
ATOM 772 O O . ALA A 1 99 ? 3.919 25.717 28.527 1.00 8.58 96 ALA A O 1
ATOM 774 N N . GLU A 1 100 ? 1.741 25.651 27.967 1.00 7.77 97 GLU A N 1
ATOM 775 C CA . GLU A 1 100 ? 1.198 25.545 29.314 1.00 8.78 97 GLU A CA 1
ATOM 776 C C . GLU A 1 100 ? 0.734 24.119 29.547 1.00 6.47 97 GLU A C 1
ATOM 777 O O . GLU A 1 100 ? 0.079 23.546 28.682 1.00 9.35 97 GLU A O 1
ATOM 783 N N . HIS A 1 101 ? 1.009 23.579 30.743 1.00 7.87 98 HIS A N 1
ATOM 784 C CA . HIS A 1 101 ? 0.602 22.212 31.079 1.00 10.60 98 HIS A CA 1
ATOM 785 C C . HIS A 1 101 ? 0.056 22.249 32.515 1.00 8.33 98 HIS A C 1
ATOM 786 O O . HIS A 1 101 ? 0.789 22.617 33.462 1.00 9.31 98 HIS A O 1
ATOM 793 N N . TRP A 1 102 ? -1.211 21.896 32.689 1.00 9.02 99 TRP A N 1
ATOM 794 C CA . TRP A 1 102 ? -1.862 21.922 33.995 1.00 8.91 99 TRP A CA 1
ATOM 795 C C . TRP A 1 102 ? -1.946 20.551 34.582 1.00 11.06 99 TRP A C 1
ATOM 796 O O . TRP A 1 102 ? -2.456 19.632 33.946 1.00 11.34 99 TRP A O 1
ATOM 807 N N . LEU A 1 103 ? -1.462 20.426 35.802 1.00 9.74 100 LEU A N 1
ATOM 808 C CA . LEU A 1 103 ? -1.574 19.181 36.555 1.00 10.62 100 LEU A CA 1
ATOM 809 C C . LEU A 1 103 ? -2.925 19.121 37.232 1.00 11.90 100 LEU A C 1
ATOM 810 O O . LEU A 1 103 ? -3.458 20.132 37.664 1.00 12.95 100 LEU A O 1
ATOM 815 N N . PRO A 1 104 ? -3.468 17.918 37.368 1.00 11.79 101 PRO A N 1
ATOM 816 C CA . PRO A 1 104 ? -4.697 17.779 38.144 1.00 12.94 101 PRO A CA 1
ATOM 817 C C . PRO A 1 104 ? -4.466 18.139 39.594 1.00 13.75 101 PRO A C 1
ATOM 818 O O . PRO A 1 104 ? -3.392 17.995 40.138 1.00 14.14 101 PRO A O 1
ATOM 822 N N . ALA A 1 105 ? -5.526 18.587 40.242 1.00 14.38 102 ALA A N 1
ATOM 823 C CA . ALA A 1 105 ? -5.498 18.906 41.644 1.00 15.64 102 ALA A CA 1
ATOM 824 C C . ALA A 1 105 ? -5.019 17.759 42.527 1.00 16.76 102 ALA A C 1
ATOM 825 O O . ALA A 1 105 ? -4.379 17.987 43.567 1.00 18.80 102 ALA A O 1
ATOM 827 N N . GLU A 1 106 ? -5.336 16.531 42.136 1.00 16.78 103 GLU A N 1
ATOM 828 C CA . GLU A 1 106 ? -4.980 15.348 42.941 1.00 17.94 103 GLU A CA 1
ATOM 829 C C . GLU A 1 106 ? -3.451 15.273 43.043 1.00 17.87 103 GLU A C 1
ATOM 830 O O . GLU A 1 106 ? -2.902 14.716 44.018 1.00 22.46 103 GLU A O 1
ATOM 836 N N . VAL A 1 107 ? -2.758 15.824 42.052 1.00 16.59 104 VAL A N 1
ATOM 837 C CA . VAL A 1 107 ? -1.277 15.807 42.029 1.00 16.66 104 VAL A CA 1
ATOM 838 C C . VAL A 1 107 ? -0.677 17.134 42.530 1.00 19.60 104 VAL A C 1
ATOM 839 O O . VAL A 1 107 ? 0.296 17.157 43.281 1.00 21.87 104 VAL A O 1
ATOM 843 N N . ALA A 1 108 ? -1.277 18.246 42.141 1.00 16.80 105 ALA A N 1
ATOM 844 C CA . ALA A 1 108 ? -0.752 19.552 42.502 1.00 19.22 105 ALA A CA 1
ATOM 845 C C . ALA A 1 108 ? -0.991 19.912 43.954 1.00 21.81 105 ALA A C 1
ATOM 846 O O . ALA A 1 108 ? -0.254 20.707 44.533 1.00 22.19 105 ALA A O 1
ATOM 848 N N . GLY A 1 109 ? -2.022 19.340 44.563 1.00 21.37 106 GLY A N 1
ATOM 849 C CA . GLY A 1 109 ? -2.288 19.654 45.945 1.00 24.96 106 GLY A CA 1
ATOM 850 C C . GLY A 1 109 ? -2.509 21.141 46.065 1.00 24.78 106 GLY A C 1
ATOM 851 O O . GLY A 1 109 ? -3.145 21.753 45.208 1.00 28.36 106 GLY A O 1
ATOM 852 N N . ASP A 1 110 ? -1.949 21.735 47.108 1.00 29.84 107 ASP A N 1
ATOM 853 C CA . ASP A 1 110 ? -2.162 23.149 47.386 1.00 30.67 107 ASP A CA 1
ATOM 854 C C . ASP A 1 110 ? -1.092 24.031 46.755 1.00 37.90 107 ASP A C 1
ATOM 855 O O . ASP A 1 110 ? -1.049 25.239 46.993 1.00 39.62 107 ASP A O 1
ATOM 860 N N . GLY A 1 111 ? -0.248 23.425 45.933 1.00 31.63 108 GLY A N 1
ATOM 861 C CA . GLY A 1 111 ? 0.877 24.118 45.345 1.00 25.18 108 GLY A CA 1
ATOM 862 C C . GLY A 1 111 ? 0.612 24.557 43.920 1.00 20.90 108 GLY A C 1
ATOM 863 O O . GLY A 1 111 ? -0.523 24.549 43.442 1.00 22.14 108 GLY A O 1
ATOM 864 N N . PRO A 1 112 ? 1.675 24.972 43.227 1.00 19.54 109 PRO A N 1
ATOM 865 C CA . PRO A 1 112 ? 1.517 25.390 41.835 1.00 18.70 109 PRO A CA 1
ATOM 866 C C . PRO A 1 112 ? 1.012 24.243 40.995 1.00 15.61 109 PRO A C 1
ATOM 867 O O . PRO A 1 112 ? 1.296 23.087 41.280 1.00 15.93 109 PRO A O 1
ATOM 871 N N . ASP A 1 113 ? 0.273 24.562 39.942 1.00 14.27 110 ASP A N 1
ATOM 872 C CA . ASP A 1 113 ? -0.261 23.509 39.116 1.00 11.75 110 ASP A CA 1
ATOM 873 C C . ASP A 1 113 ? 0.033 23.667 37.647 1.00 11.10 110 ASP A C 1
ATOM 874 O O . ASP A 1 113 ? -0.381 22.841 36.867 1.00 11.33 110 ASP A O 1
ATOM 879 N N . ARG A 1 114 ? 0.792 24.679 37.266 1.00 9.98 111 ARG A N 1
ATOM 880 C CA . ARG A 1 114 ? 1.001 24.914 35.839 1.00 9.24 111 ARG A CA 1
ATOM 881 C C . ARG A 1 114 ? 2.474 24.965 35.497 1.00 9.58 111 ARG A C 1
ATOM 882 O O . ARG A 1 114 ? 3.226 25.807 36.015 1.00 10.86 111 ARG A O 1
ATOM 890 N N . TRP A 1 115 ? 2.897 24.034 34.646 1.00 9.73 112 TRP A N 1
ATOM 891 C CA . TRP A 1 115 ? 4.249 23.984 34.126 1.00 8.78 112 TRP A CA 1
ATOM 892 C C . TRP A 1 115 ? 4.247 24.775 32.821 1.00 8.05 112 TRP A C 1
ATOM 893 O O . TRP A 1 115 ? 3.550 24.443 31.869 1.00 7.87 112 TRP A O 1
ATOM 904 N N . LEU A 1 116 ? 5.063 25.815 32.799 1.00 7.57 113 LEU A N 1
ATOM 905 C CA . LEU A 1 116 ? 5.210 26.683 31.628 1.00 6.40 113 LEU A CA 1
ATOM 906 C C . LEU A 1 116 ? 6.552 26.499 30.983 1.00 7.23 113 LEU A C 1
ATOM 907 O O . LEU A 1 116 ? 7.581 26.540 31.668 1.00 8.86 113 LEU A O 1
ATOM 912 N N . VAL A 1 117 ? 6.537 26.283 29.666 1.00 7.26 114 VAL A N 1
ATOM 913 C CA . VAL A 1 117 ? 7.763 26.311 28.875 1.00 7.33 114 VAL A CA 1
ATOM 914 C C . VAL A 1 117 ? 7.598 27.367 27.819 1.00 7.29 114 VAL A C 1
ATOM 915 O O . VAL A 1 117 ? 6.623 27.322 27.068 1.00 8.06 114 VAL A O 1
ATOM 919 N N . VAL A 1 118 ? 8.542 28.312 27.746 1.00 6.78 115 VAL A N 1
ATOM 920 C CA . VAL A 1 118 ? 8.602 29.257 26.635 1.00 7.21 115 VAL A CA 1
ATOM 921 C C . VAL A 1 118 ? 9.916 29.057 25.912 1.00 8.02 115 VAL A C 1
ATOM 922 O O . VAL A 1 118 ? 10.918 28.689 26.526 1.00 8.61 115 VAL A O 1
ATOM 926 N N . GLY A 1 119 ? 9.932 29.351 24.621 1.00 7.80 116 GLY A N 1
ATOM 927 C CA . GLY A 1 119 ? 11.154 29.217 23.853 1.00 7.55 116 GLY A CA 1
ATOM 928 C C . GLY A 1 119 ? 10.798 29.074 22.395 1.00 6.72 116 GLY A C 1
ATOM 929 O O . GLY A 1 119 ? 9.908 29.770 21.893 1.00 7.44 116 GLY A O 1
ATOM 930 N N . PHE A 1 120 ? 11.549 28.213 21.715 1.00 7.91 117 PHE A N 1
ATOM 931 C CA . PHE A 1 120 ? 11.533 28.190 20.252 1.00 6.98 117 PHE A CA 1
ATOM 932 C C . PHE A 1 120 ? 11.525 26.782 19.709 1.00 9.07 117 PHE A C 1
ATOM 933 O O . PHE A 1 120 ? 12.109 25.876 20.282 1.00 9.08 117 PHE A O 1
ATOM 941 N N . TYR A 1 121 ? 10.860 26.619 18.571 1.00 8.43 118 TYR A N 1
ATOM 942 C CA . TYR A 1 121 ? 11.043 25.456 17.730 1.00 7.23 118 TYR A CA 1
ATOM 943 C C . TYR A 1 121 ? 12.006 25.833 16.634 1.00 6.50 118 TYR A C 1
ATOM 944 O O . TYR A 1 121 ? 11.926 26.939 16.077 1.00 8.71 118 TYR A O 1
ATOM 953 N N . ASP A 1 122 ? 12.905 24.888 16.307 1.00 8.28 119 ASP A N 1
ATOM 954 C CA . ASP A 1 122 ? 13.750 24.985 15.139 1.00 8.53 119 ASP A CA 1
ATOM 955 C C . ASP A 1 122 ? 13.651 23.641 14.432 1.00 8.27 119 ASP A C 1
ATOM 956 O O . ASP A 1 122 ? 14.305 22.667 14.783 1.00 10.72 119 ASP A O 1
ATOM 961 N N . ASN A 1 123 ? 12.685 23.586 13.516 1.00 8.98 120 ASN A N 1
ATOM 962 C CA . ASN A 1 123 ? 12.178 22.351 12.962 1.00 9.67 120 ASN A CA 1
ATOM 963 C C . ASN A 1 123 ? 12.500 22.226 11.485 1.00 8.97 120 ASN A C 1
ATOM 964 O O . ASN A 1 123 ? 12.899 23.202 10.852 1.00 10.34 120 ASN A O 1
ATOM 969 N N . GLU A 1 124 ? 12.365 21.018 10.951 1.00 10.97 121 GLU A N 1
ATOM 970 C CA . GLU A 1 124 ? 12.469 20.765 9.521 1.00 8.69 121 GLU A CA 1
ATOM 971 C C . GLU A 1 124 ? 11.196 20.139 9.014 1.00 10.36 121 GLU A C 1
ATOM 972 O O . GLU A 1 124 ? 10.512 19.390 9.734 1.00 10.39 121 GLU A O 1
ATOM 978 N N . ALA A 1 125 ? 10.854 20.452 7.779 1.00 10.30 122 ALA A N 1
ATOM 979 C CA . ALA A 1 125 ? 9.713 19.798 7.120 1.00 12.07 122 ALA A CA 1
ATOM 980 C C . ALA A 1 125 ? 10.133 19.259 5.784 1.00 13.17 122 ALA A C 1
ATOM 981 O O . ALA A 1 125 ? 11.125 19.691 5.205 1.00 11.54 122 ALA A O 1
ATOM 983 N N . VAL A 1 126 ? 9.412 18.249 5.324 1.00 9.80 123 VAL A N 1
ATOM 984 C CA . VAL A 1 126 ? 9.611 17.668 4.015 1.00 10.95 123 VAL A CA 1
ATOM 985 C C . VAL A 1 126 ? 8.293 17.538 3.293 1.00 11.24 123 VAL A C 1
ATOM 986 O O . VAL A 1 126 ? 7.223 17.317 3.915 1.00 11.88 123 VAL A O 1
ATOM 990 N N . ARG A 1 127 ? 8.350 17.738 1.987 1.00 12.64 124 ARG A N 1
ATOM 991 C CA . ARG A 1 127 ? 7.155 17.607 1.182 1.00 13.04 124 ARG A CA 1
ATOM 992 C C . ARG A 1 127 ? 7.002 16.148 0.771 1.00 13.59 124 ARG A C 1
ATOM 993 O O . ARG A 1 127 ? 7.753 15.620 -0.035 1.00 14.67 124 ARG A O 1
ATOM 1001 N N . THR A 1 128 ? 6.040 15.473 1.386 1.00 15.80 125 THR A N 1
ATOM 1002 C CA . THR A 1 128 ? 5.778 14.079 1.044 1.00 16.80 125 THR A CA 1
ATOM 1003 C C . THR A 1 128 ? 4.735 14.012 -0.024 1.00 18.54 125 THR A C 1
ATOM 1004 O O . THR A 1 128 ? 4.140 15.011 -0.413 1.00 21.74 125 THR A O 1
ATOM 1008 N N . ALA A 1 129 ? 4.505 12.803 -0.524 1.00 21.22 126 ALA A N 1
ATOM 1009 C CA . ALA A 1 129 ? 3.449 12.616 -1.487 1.00 23.70 126 ALA A CA 1
ATOM 1010 C C . ALA A 1 129 ? 2.065 12.964 -0.963 1.00 23.85 126 ALA A C 1
ATOM 1011 O O . ALA A 1 129 ? 1.143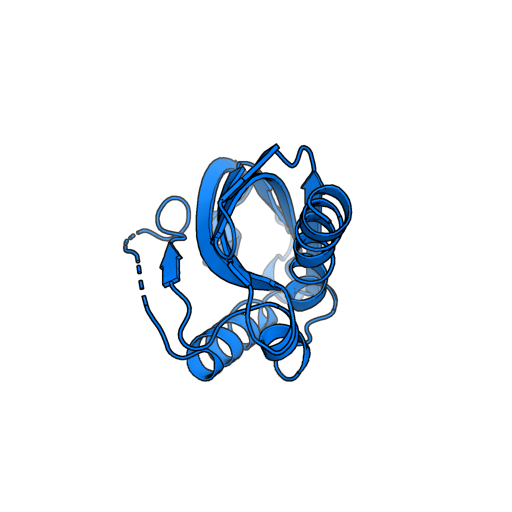 13.205 -1.747 1.00 30.01 126 ALA A O 1
ATOM 1013 N N . ASP A 1 130 ? 1.910 12.979 0.358 1.00 20.46 127 ASP A N 1
ATOM 1014 C CA . ASP A 1 130 ? 0.644 13.323 1.001 1.00 19.03 127 ASP A CA 1
ATOM 1015 C C . ASP A 1 130 ? 0.689 14.713 1.659 1.00 20.51 127 ASP A C 1
ATOM 1016 O O . ASP A 1 130 ? -0.112 15.036 2.533 1.00 18.84 127 ASP A O 1
ATOM 1021 N N . GLY A 1 131 ? 1.630 15.538 1.215 1.00 17.99 128 GLY A N 1
ATOM 1022 C CA . GLY A 1 131 ? 1.726 16.901 1.698 1.00 15.76 128 GLY A CA 1
ATOM 1023 C C . GLY A 1 131 ? 2.908 17.117 2.635 1.00 11.72 128 GLY A C 1
ATOM 1024 O O . GLY A 1 131 ? 3.674 16.195 2.942 1.00 13.91 128 GLY A O 1
ATOM 1025 N N . TRP A 1 132 ? 3.079 18.354 3.064 1.00 11.74 129 TRP A N 1
ATOM 1026 C CA . TRP A 1 132 ? 4.165 18.698 3.977 1.00 9.96 129 TRP A CA 1
ATOM 1027 C C . TRP A 1 132 ? 4.036 17.961 5.295 1.00 10.69 129 TRP A C 1
ATOM 1028 O O . TRP A 1 132 ? 2.920 17.823 5.843 1.00 11.26 129 TRP A O 1
ATOM 1039 N N . ARG A 1 133 ? 5.182 17.553 5.845 1.00 11.81 130 ARG A N 1
ATOM 1040 C CA . ARG A 1 133 ? 5.233 16.940 7.167 1.00 9.45 130 ARG A CA 1
ATOM 1041 C C . ARG A 1 133 ? 6.451 17.431 7.927 1.00 12.08 130 ARG A C 1
ATOM 1042 O O . ARG A 1 133 ? 7.498 17.726 7.333 1.00 11.01 130 ARG A O 1
ATOM 1050 N N . LEU A 1 134 ? 6.322 17.505 9.240 1.00 9.37 131 LEU A N 1
ATOM 1051 C CA . LEU A 1 134 ? 7.432 17.884 10.094 1.00 9.02 131 LEU A CA 1
ATOM 1052 C C . LEU A 1 134 ? 8.305 16.648 10.358 1.00 12.57 131 LEU A C 1
ATOM 1053 O O . LEU A 1 134 ? 7.850 15.665 10.961 1.00 11.37 131 LEU A O 1
ATOM 1058 N N . SER A 1 135 ? 9.547 16.710 9.901 1.00 11.35 132 SER A N 1
ATOM 1059 C CA . SER A 1 135 ? 10.497 15.596 9.974 1.00 10.54 132 SER A CA 1
ATOM 1060 C C . SER A 1 135 ? 11.483 15.706 11.125 1.00 11.23 132 SER A C 1
ATOM 1061 O O . SER A 1 135 ? 12.084 14.718 11.507 1.00 11.64 132 SER A O 1
ATOM 1064 N N . SER A 1 136 ? 11.662 16.904 11.665 1.00 10.89 133 SER A N 1
ATOM 1065 C CA . SER A 1 136 ? 12.497 17.098 12.817 1.00 10.99 133 SER A CA 1
ATOM 1066 C C . SER A 1 136 ? 11.899 18.182 13.699 1.00 13.17 133 SER A C 1
ATOM 1067 O O . SER A 1 136 ? 11.528 19.262 13.213 1.00 11.86 133 SER A O 1
ATOM 1070 N N . VAL A 1 137 ? 11.805 17.916 15.001 1.00 11.23 134 VAL A N 1
AT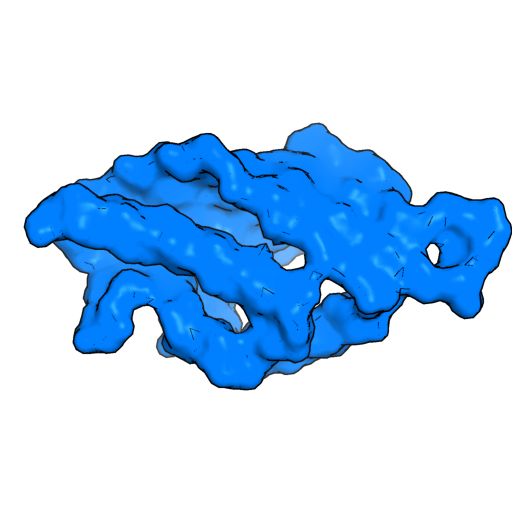OM 1071 C CA . VAL A 1 137 ? 11.322 18.888 15.976 1.00 8.77 134 VAL A CA 1
ATOM 1072 C C . VAL A 1 137 ? 12.422 19.133 16.995 1.00 12.14 134 VAL A C 1
ATOM 1073 O O . VAL A 1 137 ? 12.972 18.160 17.563 1.00 11.96 134 VAL A O 1
ATOM 1077 N N . LYS A 1 138 ? 12.752 20.387 17.212 1.00 11.62 135 LYS A N 1
ATOM 1078 C CA . LYS A 1 138 ? 13.724 20.743 18.222 1.00 11.31 135 LYS A CA 1
ATOM 1079 C C . LYS A 1 138 ? 13.191 21.903 19.038 1.00 11.37 135 LYS A C 1
ATOM 1080 O O . LYS A 1 138 ? 12.872 22.961 18.493 1.00 10.31 135 LYS A O 1
ATOM 1086 N N . LEU A 1 139 ? 13.093 21.707 20.352 1.00 11.03 136 LEU A N 1
ATOM 1087 C CA . LEU A 1 139 ? 12.593 22.686 21.234 1.00 11.19 136 LEU A CA 1
ATOM 1088 C C . LEU A 1 139 ? 13.746 23.202 22.074 1.00 10.32 136 LEU A C 1
ATOM 1089 O O . LEU A 1 139 ? 14.386 22.418 22.740 1.00 11.98 136 LEU A O 1
ATOM 1094 N N . THR A 1 140 ? 13.964 24.509 22.052 1.00 9.75 137 THR A N 1
ATOM 1095 C CA . THR A 1 140 ? 14.954 25.201 22.891 1.00 8.92 137 THR A CA 1
ATOM 1096 C C . THR A 1 140 ? 14.188 26.102 23.874 1.00 10.61 137 THR A C 1
ATOM 1097 O O . THR A 1 140 ? 13.519 27.049 23.466 1.00 11.40 137 THR A O 1
ATOM 1101 N N . ALA A 1 141 ? 14.271 25.825 25.171 1.00 10.97 138 ALA A N 1
ATOM 1102 C CA . ALA A 1 141 ? 13.568 26.626 26.158 1.00 11.78 138 ALA A CA 1
ATOM 1103 C C . ALA A 1 141 ? 14.349 27.881 26.527 1.00 10.73 138 ALA A C 1
ATOM 1104 O O . ALA A 1 141 ? 15.564 27.788 26.782 1.00 14.49 138 ALA A O 1
ATOM 1106 N N . SER A 1 142 ? 13.683 29.025 26.530 1.00 8.25 139 SER A N 1
ATOM 1107 C CA . SER A 1 142 ? 14.271 30.220 27.070 1.00 9.75 139 SER A CA 1
ATOM 1108 C C . SER A 1 142 ? 14.008 30.342 28.574 1.00 12.02 139 SER A C 1
ATOM 1109 O O . SER A 1 142 ? 14.803 30.939 29.291 1.00 12.85 139 SER A O 1
ATOM 1112 N N . TYR A 1 143 ? 12.913 29.744 29.040 1.00 9.84 140 TYR A N 1
ATOM 1113 C CA . TYR A 1 143 ? 12.489 29.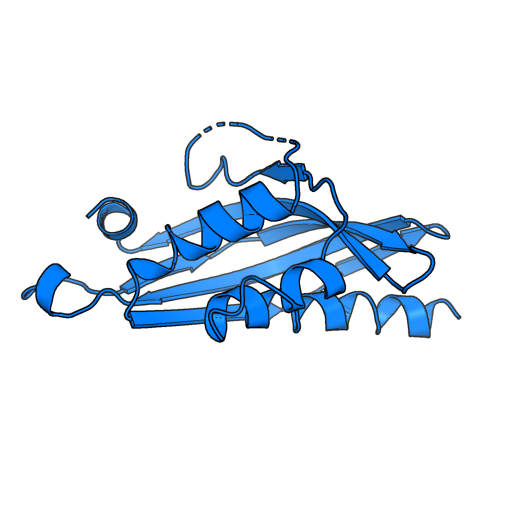864 30.420 1.00 11.56 140 TYR A CA 1
ATOM 1114 C C . TYR A 1 143 ? 11.479 28.759 30.715 1.00 8.69 140 TYR A C 1
ATOM 1115 O O . TYR A 1 143 ? 10.731 28.333 29.837 1.00 9.03 140 TYR A O 1
ATOM 1124 N N . GLN A 1 144 ? 11.480 28.291 31.962 1.00 11.00 141 GLN A N 1
ATOM 1125 C CA . GLN A 1 144 ? 10.438 27.411 32.439 1.00 10.20 141 GLN A CA 1
ATOM 1126 C C . GLN A 1 144 ? 9.981 27.853 33.806 1.00 10.90 141 GLN A C 1
ATOM 1127 O O . GLN A 1 144 ? 10.783 28.317 34.623 1.00 13.35 141 GLN A O 1
ATOM 1133 N N . GLU A 1 145 ? 8.702 27.674 34.059 1.00 10.88 142 GLU A N 1
ATOM 1134 C CA . GLU A 1 145 ? 8.132 27.863 35.392 1.00 11.77 142 GLU A CA 1
ATOM 1135 C C . GLU A 1 145 ? 7.551 26.556 35.904 1.00 12.85 142 GLU A C 1
ATOM 1136 O O . GLU A 1 145 ? 6.836 25.860 35.200 1.00 12.51 142 GLU A O 1
ATOM 1142 N N . ASN A 1 146 ? 7.897 26.223 37.138 1.00 14.33 143 ASN A N 1
ATOM 1143 C CA . ASN A 1 146 ? 7.408 25.005 37.768 1.00 15.71 143 ASN A CA 1
ATOM 1144 C C . ASN A 1 146 ? 7.822 23.729 37.028 1.00 16.05 143 ASN A C 1
ATOM 1145 O O . ASN A 1 146 ? 7.062 22.781 36.965 1.00 16.62 143 ASN A O 1
ATOM 1150 N N . ALA A 1 147 ? 9.066 23.682 36.563 1.00 15.96 144 ALA A N 1
ATOM 1151 C CA . ALA A 1 147 ? 9.551 22.505 35.839 1.00 20.34 144 ALA A CA 1
ATOM 1152 C C . ALA A 1 147 ? 9.517 21.251 36.703 1.00 18.48 144 ALA A C 1
ATOM 1153 O O . ALA A 1 147 ? 9.419 20.119 36.195 1.00 21.16 144 ALA A O 1
ATOM 1155 N N . HIS A 1 148 ? 9.580 21.424 38.020 1.00 20.26 145 HIS A N 1
ATOM 1156 C CA . HIS A 1 148 ? 9.518 20.267 38.918 1.00 24.99 145 HIS A CA 1
ATOM 1157 C C . HIS A 1 148 ? 8.198 19.502 38.763 1.00 22.27 145 HIS A C 1
ATOM 1158 O O . HIS A 1 148 ? 8.125 18.319 39.092 1.00 25.70 145 HIS A O 1
ATOM 1165 N N . LEU A 1 149 ? 7.150 20.162 38.275 1.00 22.56 146 LEU A N 1
ATOM 1166 C CA . LEU A 1 149 ? 5.870 19.480 38.061 1.00 22.88 146 LEU A CA 1
ATOM 1167 C C . LEU A 1 149 ? 5.918 18.472 36.902 1.00 24.53 146 LEU A C 1
ATOM 1168 O O . LEU A 1 149 ? 5.130 17.527 36.858 1.00 30.00 146 LEU A O 1
ATOM 1173 N N . ALA A 1 150 ? 6.799 18.702 35.941 1.00 22.16 147 ALA A N 1
ATOM 1174 C CA . ALA A 1 150 ? 6.970 17.759 34.840 1.00 23.42 147 ALA A CA 1
ATOM 1175 C C . ALA A 1 150 ? 7.507 16.434 35.367 1.00 33.65 147 ALA A C 1
ATOM 1176 O O . ALA A 1 150 ? 7.335 15.397 34.739 1.00 34.99 147 ALA A O 1
ATOM 1178 N N . ARG A 1 151 ? 8.139 16.494 36.533 1.00 37.66 148 ARG A N 1
ATOM 1179 C CA . ARG A 1 151 ? 8.654 15.310 37.222 1.00 45.69 148 ARG A CA 1
ATOM 1180 C C . ARG A 1 151 ? 7.569 14.791 38.151 1.00 54.48 148 ARG A C 1
ATOM 1181 O O . ARG A 1 151 ? 7.191 13.618 38.100 1.00 57.38 148 ARG A O 1
ATOM 1189 N N . ALA A 1 152 ? 7.050 15.684 38.986 1.00 54.84 149 ALA A N 1
ATOM 1190 C CA . ALA A 1 152 ? 5.954 15.344 39.886 1.00 52.32 149 ALA A CA 1
ATOM 1191 C C . ALA A 1 152 ? 4.768 14.796 39.105 1.00 52.62 149 ALA A C 1
ATOM 1192 O O . ALA A 1 152 ? 3.905 14.131 39.682 1.00 45.79 149 ALA A O 1
#

Radius of gyration: 15.45 Å; Cα contacts (8 Å, |Δi|>4): 300; chains: 1; bounding box: 26×29×53 Å

InterPro domains:
  IPR032710 NTF2-like domain superfamily [SSF54427] (5-141)
  IPR037401 SnoaL-like domain [PF13577] (5-134)

Foldseek 3Di:
DVVVQVVQLVVLVVLVQCCLFVVPLPPSQVVAADAWAKEQACLQVNGITHGSVVVSVVSNVLSVQFPGKGKDKADWDWDDDPFKIWIKIKIWMWTFGDCVLQPPHDGIKIFTFMWTWMWGQDPSGIHTRYTHTHTPDIDPSVSSVD

B-factor: mean 17.13, std 10.19, range [2.36, 64.04]

CATH classification: 3.10.450.50

Nearest PDB structures (foldseek):
  4gb5-assembly1_A  TM=1.007E+00  e=2.685E-30  Kribbella flavida DSM 17836
  3cnx-assembly1_B  TM=8.447E-01  e=1.493E-07  Streptomyces avermitilis
  3cnx-assembly2_C-2  TM=8.371E-01  e=8.057E-07  Streptomyces avermitilis
  4l8p-assembly1_A  TM=8.544E-01  e=3.417E-06  Peptacetobacter hiranonis DSM 13275
  5had-assembly1_A  TM=6.716E-01  e=2.939E-04  Arabidopsis thaliana

Sequence (146 aa):
DAETDRAEEIIELFGRRYADIADLKKEFTDLPRRVHTDPLTIDFESSVTGPPTVPLSDYGAALRASSFGAFSATHHAITGHVVTIDSDRATIHAHVRAEHWLPAEVAGDGPDRWLVVGFYDNEAVRTADGWRLSSVKLTASYQENAHLARA

Secondary structure (DSSP, 8-state):
-HHHHHHHHHHHHHHHHHHHHTT--SSHHHHHEEEEEEEE-HHHH----B-HHHHHHHHHHHHTT-SEEEEEEEEEEEEEETTEEEEEEEEEEEEEPPHHHHTTS--EEEEEEEEEEEEEEETTEEEEEEEEEEEEEEESTHHHH-